Protein AF-G6E719-F1 (afdb_monomer)

pLDDT: mean 79.81, std 14.99, range [43.53, 97.94]

Foldseek 3Di:
DDDDPVVVVVVVVVVVVVVVVVVVVVVVVVVVVVVVVVVVVVVVVVVVVVVCCCVVVDPPCPPVNVVVLVVVCVVVDVVVSVCVVDPD

Radius of gyration: 31.12 Å; Cα contacts (8 Å, |Δi|>4): 7; chains: 1; bounding box: 60×28×82 Å

Organism: NCBI:txid1088721

Secondary structure (DSSP, 8-state):
---HHHHHHHHHHHHHHHHHHHHHHHHHHHHHHHHHHHHHHHHHHHHHHHHHHHHHH-----HHHHHHHHHHHHHH-HHHHHHHHS--

Sequence (88 aa):
MEGTNGQRKDNLMARSKPRARNALKKLREQREELDAQEAKLRDEAAAELGKVLLECGAETIEPAQLKQLIRASVTIGIDDALKRLSPA

Solvent-accessible surface area (backbone atoms only — not comparable to full-atom values): 5089 Å² total; per-residue (Å²): 143,85,78,66,69,65,63,52,51,52,54,52,52,63,55,46,54,60,50,53,51,52,50,53,50,52,54,50,54,53,47,56,52,48,55,51,50,50,54,50,52,51,53,51,50,50,52,53,50,50,48,49,46,56,73,76,60,53,78,70,74,47,72,67,56,49,51,50,51,52,51,53,26,62,76,64,34,61,71,60,39,49,56,68,76,47,76,132

Structure (mmCIF, N/CA/C/O backbone):
data_AF-G6E719-F1
#
_entry.id   AF-G6E719-F1
#
loop_
_atom_site.group_PDB
_atom_site.id
_atom_site.type_symbol
_atom_site.label_atom_id
_atom_site.label_alt_id
_atom_site.label_comp_id
_atom_site.label_asym_id
_atom_site.label_entity_id
_atom_site.label_seq_id
_atom_site.pdbx_PDB_ins_code
_atom_site.Cartn_x
_atom_site.Cartn_y
_atom_site.Cartn_z
_atom_site.occupancy
_atom_site.B_iso_or_equiv
_atom_site.auth_seq_id
_atom_site.auth_comp_id
_atom_site.auth_asym_id
_atom_site.auth_atom_id
_atom_site.pdbx_PDB_model_num
ATOM 1 N N . MET A 1 1 ? 43.875 -7.490 -56.768 1.00 43.53 1 MET A N 1
ATOM 2 C CA . MET A 1 1 ? 44.008 -7.598 -55.298 1.00 43.53 1 MET A CA 1
ATOM 3 C C . MET A 1 1 ? 42.651 -7.287 -54.688 1.00 43.53 1 MET A C 1
ATOM 5 O O . MET A 1 1 ? 42.341 -6.131 -54.446 1.00 43.53 1 MET A O 1
ATOM 9 N N . GLU A 1 2 ? 41.814 -8.303 -54.515 1.00 53.22 2 GLU A N 1
ATOM 10 C CA . GLU A 1 2 ? 40.445 -8.175 -54.005 1.00 53.22 2 GLU A CA 1
ATOM 11 C C . GLU A 1 2 ? 40.318 -9.158 -52.842 1.00 53.22 2 GLU A C 1
ATOM 13 O O . GLU A 1 2 ? 40.477 -10.358 -53.030 1.00 53.22 2 GLU A O 1
ATOM 18 N N . GLY A 1 3 ? 40.151 -8.656 -51.618 1.00 55.53 3 GLY A N 1
ATOM 19 C CA . GLY A 1 3 ? 40.115 -9.538 -50.445 1.00 55.53 3 GLY A CA 1
ATOM 20 C C . GLY A 1 3 ? 39.831 -8.884 -49.095 1.00 55.53 3 GLY A C 1
ATOM 21 O O . GLY A 1 3 ? 39.636 -9.586 -48.116 1.00 55.53 3 GLY A O 1
ATOM 22 N N . THR A 1 4 ? 39.755 -7.555 -48.988 1.00 59.94 4 THR A N 1
ATOM 23 C CA . THR A 1 4 ? 39.667 -6.889 -47.672 1.00 59.94 4 THR A CA 1
ATOM 24 C C . THR A 1 4 ? 38.264 -6.424 -47.280 1.00 59.94 4 THR A C 1
ATOM 26 O O . THR A 1 4 ? 38.045 -6.074 -46.119 1.00 59.94 4 THR A O 1
ATOM 29 N N . ASN A 1 5 ? 37.294 -6.426 -48.203 1.00 58.78 5 ASN A N 1
ATOM 30 C CA . ASN A 1 5 ? 35.972 -5.845 -47.944 1.00 58.78 5 ASN A CA 1
ATOM 31 C C . ASN A 1 5 ? 35.012 -6.814 -47.215 1.00 58.78 5 ASN A C 1
ATOM 33 O O . ASN A 1 5 ? 34.274 -6.392 -46.326 1.00 58.78 5 ASN A O 1
ATOM 37 N N . GLY A 1 6 ? 35.076 -8.119 -47.515 1.00 60.31 6 GLY A N 1
ATOM 38 C CA . GLY A 1 6 ? 34.288 -9.156 -46.825 1.00 60.31 6 GLY A CA 1
ATOM 39 C C . GLY A 1 6 ? 34.710 -9.346 -45.364 1.00 60.31 6 GLY A C 1
ATOM 40 O O . GLY A 1 6 ? 33.909 -9.162 -44.451 1.00 60.31 6 GLY A O 1
ATOM 41 N N . GLN A 1 7 ? 36.011 -9.553 -45.121 1.00 58.97 7 GLN A N 1
ATOM 42 C CA . GLN A 1 7 ? 36.556 -9.762 -43.771 1.00 58.97 7 GLN A CA 1
ATOM 43 C C . GLN A 1 7 ? 36.339 -8.569 -42.824 1.00 58.97 7 GLN A C 1
ATOM 45 O O . GLN A 1 7 ? 36.187 -8.759 -41.617 1.00 58.97 7 GLN A O 1
ATOM 50 N N . ARG A 1 8 ? 36.301 -7.328 -43.335 1.00 60.12 8 ARG A N 1
ATOM 51 C CA . ARG A 1 8 ? 36.011 -6.139 -42.512 1.00 60.12 8 ARG A CA 1
ATOM 52 C C . ARG A 1 8 ? 34.552 -6.086 -42.062 1.00 60.12 8 ARG A C 1
ATOM 54 O O . ARG A 1 8 ? 34.302 -5.767 -40.901 1.00 60.12 8 ARG A O 1
ATOM 61 N N . LYS A 1 9 ? 33.601 -6.422 -42.942 1.00 60.25 9 LYS A N 1
ATOM 6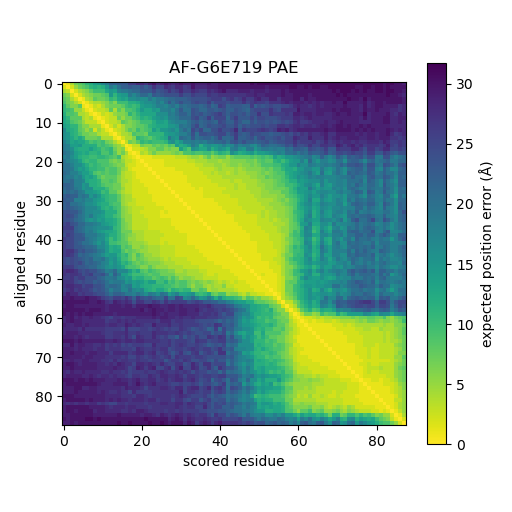2 C CA . LYS A 1 9 ? 32.165 -6.466 -42.612 1.00 60.25 9 LYS A CA 1
ATOM 63 C C . LYS A 1 9 ? 31.847 -7.561 -41.596 1.00 60.25 9 LYS A C 1
ATOM 65 O O . LYS A 1 9 ? 31.132 -7.291 -40.630 1.00 60.25 9 LYS A O 1
ATOM 70 N N . ASP A 1 10 ? 32.436 -8.742 -41.757 1.00 60.91 10 ASP A N 1
ATOM 71 C CA . ASP A 1 10 ? 32.209 -9.871 -40.850 1.00 60.91 10 ASP A CA 1
ATOM 72 C C . ASP A 1 10 ? 32.757 -9.599 -39.446 1.00 60.91 10 ASP A C 1
ATOM 74 O O . ASP A 1 10 ? 32.093 -9.882 -38.449 1.00 60.91 10 ASP A O 1
ATOM 78 N N . ASN A 1 11 ? 33.919 -8.949 -39.346 1.00 60.06 11 ASN A N 1
ATOM 79 C CA . ASN A 1 11 ? 34.519 -8.578 -38.064 1.00 60.06 11 ASN A CA 1
ATOM 80 C C . ASN A 1 11 ? 33.736 -7.444 -37.359 1.00 60.06 11 ASN A C 1
ATOM 82 O O . ASN A 1 11 ? 33.588 -7.441 -36.133 1.00 60.06 11 ASN A O 1
ATOM 86 N N . LEU A 1 12 ? 33.151 -6.509 -38.122 1.00 60.69 12 LEU A N 1
ATOM 87 C CA . LEU A 1 12 ? 32.244 -5.481 -37.590 1.00 60.69 12 LEU A CA 1
ATOM 88 C C . LEU A 1 12 ? 30.945 -6.104 -37.047 1.00 60.69 12 LEU A C 1
ATOM 90 O O . LEU A 1 12 ? 30.516 -5.804 -35.930 1.00 60.69 12 LEU A O 1
ATOM 94 N N . MET A 1 13 ? 30.351 -7.025 -37.812 1.00 60.03 13 MET A N 1
ATOM 95 C CA . MET A 1 13 ? 29.145 -7.763 -37.429 1.00 60.03 13 MET A CA 1
ATOM 96 C C . MET A 1 13 ? 29.391 -8.656 -36.205 1.00 60.03 13 MET A C 1
ATOM 98 O O . MET A 1 13 ? 28.575 -8.653 -35.279 1.00 60.03 13 MET A O 1
ATOM 102 N N . ALA A 1 14 ? 30.536 -9.340 -36.144 1.00 59.50 14 ALA A N 1
ATOM 103 C CA . ALA A 1 14 ? 30.949 -10.170 -35.013 1.00 59.50 14 ALA A CA 1
ATOM 104 C C . ALA A 1 14 ? 31.124 -9.368 -33.713 1.00 59.50 14 ALA A C 1
ATOM 106 O O . ALA A 1 14 ? 30.852 -9.891 -32.637 1.00 59.50 14 A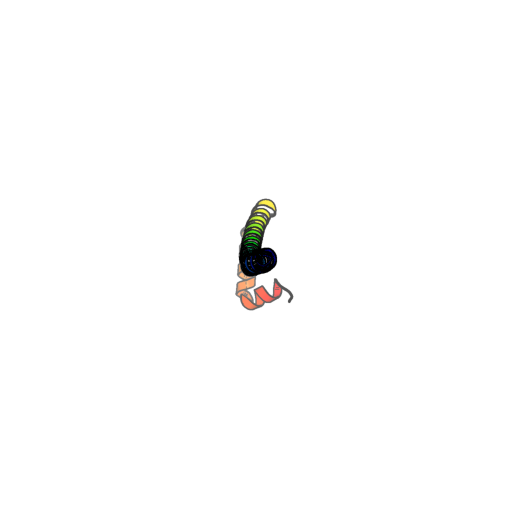LA A O 1
ATOM 107 N N .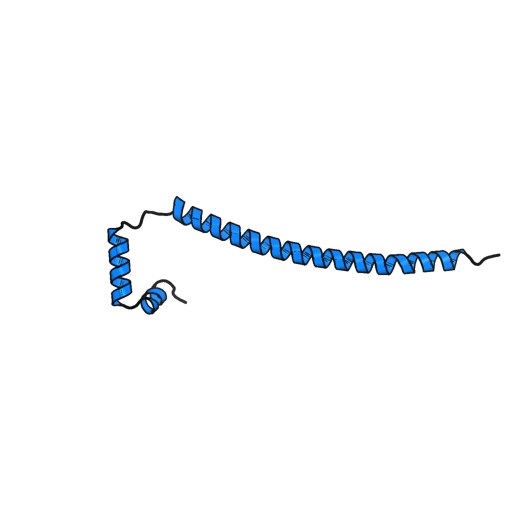 ARG A 1 15 ? 31.511 -8.087 -33.790 1.00 60.38 15 ARG A N 1
ATOM 108 C CA . ARG A 1 15 ? 31.592 -7.185 -32.625 1.00 60.38 15 ARG A CA 1
ATOM 109 C C . ARG A 1 15 ? 30.252 -6.538 -32.255 1.00 60.38 15 ARG A C 1
ATOM 111 O O . ARG A 1 15 ? 30.030 -6.231 -31.083 1.00 60.38 15 ARG A O 1
ATOM 118 N N . SER A 1 16 ? 29.351 -6.343 -33.219 1.00 64.19 16 SER A N 1
ATOM 119 C CA . SER A 1 16 ? 28.040 -5.710 -32.996 1.00 64.19 16 SER A CA 1
ATOM 120 C C . SER A 1 16 ? 27.035 -6.618 -32.270 1.00 64.19 16 SER A C 1
ATOM 122 O O . SER A 1 16 ? 26.340 -6.160 -31.365 1.00 64.19 16 SER A O 1
ATOM 124 N N . LYS A 1 17 ? 27.002 -7.921 -32.588 1.00 65.56 17 LYS A N 1
ATOM 125 C CA . LYS A 1 17 ? 26.042 -8.880 -32.007 1.00 65.56 17 LYS A CA 1
ATOM 126 C C . LYS A 1 17 ? 26.238 -9.098 -30.494 1.00 65.56 17 LYS A C 1
ATOM 128 O O . LYS A 1 17 ? 25.248 -9.030 -29.763 1.00 65.56 17 LYS A O 1
ATOM 133 N N . PRO A 1 18 ? 27.470 -9.278 -29.971 1.00 71.62 18 PRO A N 1
ATOM 134 C CA . PRO A 1 18 ? 27.710 -9.349 -28.529 1.00 71.62 18 PRO A CA 1
ATOM 135 C C . PRO A 1 18 ? 27.379 -8.037 -27.812 1.00 71.62 18 PRO A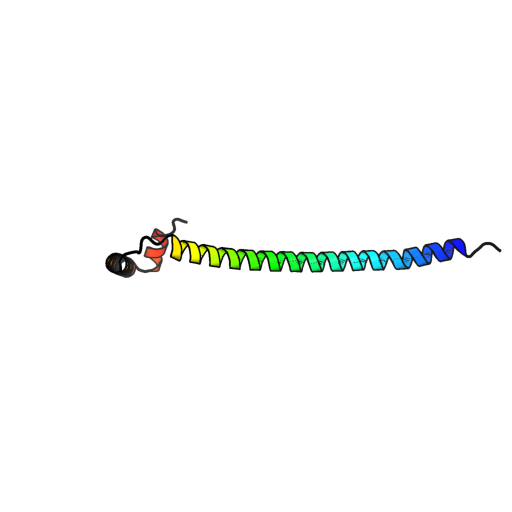 C 1
ATOM 137 O O . PRO A 1 18 ? 26.829 -8.065 -26.714 1.00 71.62 18 PRO A O 1
ATOM 140 N N . ARG A 1 19 ? 27.647 -6.880 -28.440 1.00 80.25 19 ARG A N 1
ATOM 141 C CA . ARG A 1 19 ? 27.271 -5.566 -27.890 1.00 80.25 19 ARG A CA 1
ATOM 142 C C . ARG A 1 19 ? 25.756 -5.404 -27.785 1.00 80.25 19 AR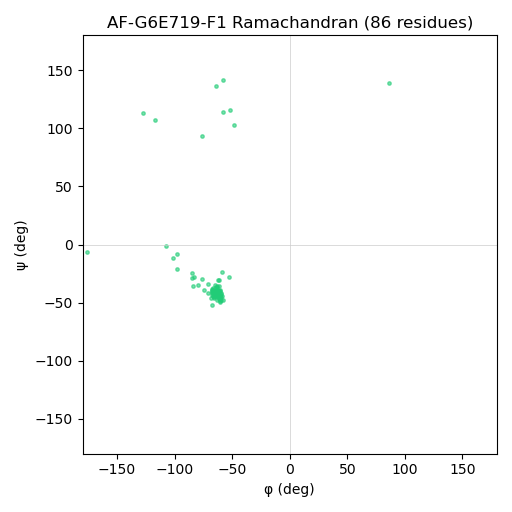G A C 1
ATOM 144 O O . ARG A 1 19 ? 25.283 -4.979 -26.738 1.00 80.25 19 ARG A O 1
ATOM 151 N N . ALA A 1 20 ? 25.006 -5.797 -28.814 1.00 81.69 20 ALA A N 1
ATOM 152 C CA . ALA A 1 20 ? 23.545 -5.761 -28.799 1.00 81.69 20 ALA A CA 1
ATOM 153 C C . ALA A 1 20 ? 22.958 -6.693 -27.726 1.00 81.69 20 ALA A C 1
ATOM 155 O O . ALA A 1 20 ? 22.070 -6.294 -26.976 1.00 81.69 20 ALA A O 1
ATOM 156 N N . ARG A 1 21 ? 23.504 -7.910 -27.582 1.00 86.69 21 ARG A N 1
ATOM 157 C CA . ARG A 1 21 ? 23.092 -8.850 -26.527 1.00 86.69 21 ARG A CA 1
ATOM 158 C C . ARG A 1 21 ? 23.373 -8.302 -25.127 1.00 86.69 21 ARG A C 1
ATOM 160 O O . ARG A 1 21 ? 22.520 -8.415 -24.252 1.00 86.69 21 ARG A O 1
ATOM 167 N N . ASN A 1 22 ? 24.541 -7.697 -24.917 1.00 88.94 22 ASN A N 1
ATOM 168 C CA . ASN A 1 22 ? 24.899 -7.096 -23.633 1.00 88.94 22 ASN A CA 1
ATOM 169 C C . ASN A 1 22 ? 24.034 -5.869 -23.316 1.00 88.94 22 ASN A C 1
ATOM 171 O O . ASN A 1 22 ? 23.630 -5.702 -22.171 1.00 88.94 22 ASN A O 1
ATOM 175 N N . ALA A 1 23 ? 23.715 -5.041 -24.315 1.00 90.25 23 ALA A N 1
ATOM 176 C CA . ALA A 1 23 ? 22.796 -3.916 -24.150 1.00 90.25 23 ALA A CA 1
ATOM 177 C C . ALA A 1 23 ? 21.389 -4.394 -23.765 1.00 90.25 23 ALA A C 1
ATOM 179 O O . ALA A 1 23 ? 20.803 -3.872 -22.824 1.00 90.25 23 ALA A O 1
ATOM 180 N N . LEU A 1 24 ? 20.885 -5.444 -24.422 1.00 91.31 24 LEU A N 1
ATOM 181 C CA . LEU A 1 24 ? 19.594 -6.037 -24.079 1.00 91.31 24 LEU A CA 1
ATOM 182 C C . LEU A 1 24 ? 19.587 -6.640 -22.668 1.00 91.31 24 LEU A C 1
ATOM 184 O O . LEU A 1 24 ? 18.594 -6.513 -21.960 1.00 91.31 24 LEU A O 1
ATOM 188 N N . LYS A 1 25 ? 20.685 -7.282 -22.249 1.00 94.81 25 LYS A N 1
ATOM 189 C CA . LYS A 1 25 ? 20.826 -7.799 -20.881 1.00 94.81 25 LYS A CA 1
ATOM 190 C C . LYS A 1 25 ? 20.736 -6.665 -19.853 1.00 94.81 25 LYS A C 1
ATOM 192 O O . LYS A 1 25 ? 19.914 -6.753 -18.953 1.00 94.81 25 LYS A O 1
ATOM 197 N N . LYS A 1 26 ? 21.494 -5.583 -20.055 1.00 94.19 26 LYS A N 1
ATOM 198 C CA . LYS A 1 26 ? 21.457 -4.400 -19.180 1.00 94.19 26 LYS A CA 1
ATOM 199 C C . LYS A 1 26 ? 20.072 -3.759 -19.110 1.00 94.19 26 LYS A C 1
ATOM 201 O O . LYS A 1 26 ? 19.633 -3.391 -18.033 1.00 94.19 26 LYS A O 1
ATOM 206 N N . LEU A 1 27 ? 19.371 -3.657 -20.240 1.00 95.62 27 LEU A N 1
ATOM 207 C CA . LEU A 1 27 ? 18.009 -3.115 -20.267 1.00 95.62 27 LEU A CA 1
ATOM 208 C C . LEU A 1 27 ? 17.024 -3.964 -19.453 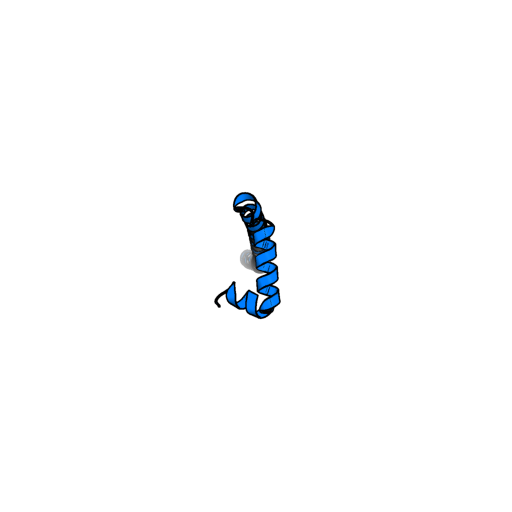1.00 95.62 27 LEU A C 1
ATOM 210 O O . LEU A 1 27 ? 16.117 -3.416 -18.838 1.00 95.62 27 LEU A O 1
ATOM 214 N N . ARG A 1 28 ? 17.187 -5.292 -19.445 1.00 95.62 28 ARG A N 1
ATOM 215 C CA . ARG A 1 28 ? 16.354 -6.181 -18.620 1.00 95.62 28 ARG A CA 1
ATOM 216 C C . ARG A 1 28 ? 16.633 -5.992 -17.135 1.00 95.62 28 ARG A C 1
ATOM 218 O O . ARG A 1 28 ? 15.688 -5.818 -16.384 1.00 95.62 28 ARG A O 1
ATOM 225 N N . GLU A 1 29 ? 17.907 -5.941 -16.756 1.00 97.06 29 GLU A N 1
ATOM 226 C CA . GLU A 1 29 ? 18.323 -5.683 -15.370 1.00 97.06 29 GLU A CA 1
ATOM 227 C C . GLU A 1 29 ? 17.783 -4.329 -14.873 1.00 97.06 29 GLU A C 1
ATOM 229 O O . GLU A 1 29 ? 17.209 -4.250 -13.794 1.00 97.06 29 GLU A O 1
ATOM 234 N N . GLN A 1 30 ? 17.873 -3.278 -15.697 1.00 97.06 30 GLN A N 1
ATOM 235 C CA . GLN A 1 30 ? 17.309 -1.962 -15.374 1.00 97.06 30 GLN A CA 1
ATOM 236 C C . GLN A 1 30 ? 15.786 -1.985 -15.228 1.00 97.06 30 GLN A C 1
ATOM 238 O O . GLN A 1 30 ? 15.241 -1.274 -14.391 1.00 97.06 30 GLN A O 1
ATOM 243 N N . ARG A 1 31 ? 15.086 -2.785 -16.039 1.00 97.56 31 ARG A N 1
ATOM 244 C CA . ARG A 1 31 ? 13.634 -2.927 -15.922 1.00 97.56 31 ARG A CA 1
ATOM 245 C C . ARG A 1 31 ? 13.244 -3.613 -14.615 1.00 97.56 31 ARG A C 1
ATOM 247 O O . ARG A 1 31 ? 12.348 -3.129 -13.943 1.00 97.56 31 ARG A O 1
ATOM 254 N N . GLU A 1 32 ? 13.938 -4.687 -14.249 1.00 97.94 32 GLU A N 1
ATOM 255 C CA . GLU A 1 32 ? 13.710 -5.390 -12.980 1.00 97.94 32 GLU A CA 1
ATOM 256 C C . GLU A 1 32 ? 13.958 -4.470 -11.773 1.00 97.94 32 GLU A C 1
ATOM 258 O O . GLU A 1 32 ? 13.186 -4.480 -10.815 1.00 97.94 32 GLU A O 1
ATOM 263 N N . GLU A 1 33 ? 14.993 -3.626 -11.833 1.00 97.56 33 GLU A N 1
ATOM 264 C CA . GLU A 1 33 ? 15.264 -2.625 -10.798 1.00 97.56 33 GLU A CA 1
ATOM 265 C C . GLU A 1 33 ? 14.149 -1.571 -10.702 1.00 97.56 33 GLU A C 1
ATOM 267 O O . GLU A 1 33 ? 13.708 -1.243 -9.599 1.00 97.56 33 GLU A O 1
ATOM 272 N N . LEU A 1 34 ? 13.660 -1.068 -11.840 1.00 97.94 34 LEU A N 1
ATOM 273 C CA . LEU A 1 34 ? 12.552 -0.110 -11.874 1.00 97.94 34 LEU A CA 1
ATOM 274 C C . LEU A 1 34 ? 11.248 -0.716 -11.346 1.00 97.94 34 LEU A C 1
ATOM 276 O O . LEU A 1 34 ? 10.564 -0.061 -10.566 1.00 97.94 34 LEU A O 1
ATOM 280 N N . ASP A 1 35 ? 10.933 -1.961 -11.709 1.00 97.94 35 ASP A N 1
ATOM 281 C CA . ASP A 1 35 ? 9.739 -2.661 -11.221 1.00 97.94 35 ASP A CA 1
ATOM 282 C C . ASP A 1 35 ? 9.790 -2.816 -9.683 1.00 97.94 35 ASP A C 1
ATOM 284 O O . ASP A 1 35 ? 8.790 -2.610 -8.990 1.00 97.94 35 ASP A O 1
ATOM 288 N N . ALA A 1 36 ? 10.970 -3.111 -9.121 1.00 97.62 36 ALA A N 1
ATOM 289 C CA . ALA A 1 36 ? 11.166 -3.190 -7.672 1.00 97.62 36 ALA A CA 1
ATOM 290 C C . ALA A 1 36 ? 11.026 -1.823 -6.978 1.00 97.62 36 ALA A C 1
ATOM 292 O O . ALA A 1 36 ? 10.425 -1.727 -5.904 1.00 97.62 36 ALA A O 1
ATOM 293 N N . GLN A 1 37 ? 11.563 -0.760 -7.582 1.00 97.69 37 GLN A N 1
ATOM 294 C CA . GLN A 1 37 ? 11.414 0.603 -7.064 1.00 97.69 37 GLN A CA 1
ATOM 295 C C . GLN A 1 37 ? 9.958 1.071 -7.118 1.00 97.69 37 GLN A C 1
ATOM 297 O O . GLN A 1 37 ? 9.481 1.673 -6.160 1.00 97.69 37 GLN A O 1
ATOM 302 N N . GLU A 1 38 ? 9.237 0.765 -8.197 1.00 97.75 38 GLU A N 1
ATOM 303 C CA . GLU A 1 38 ? 7.818 1.083 -8.324 1.00 97.75 38 GLU A CA 1
ATOM 304 C C . GLU A 1 38 ? 6.991 0.382 -7.244 1.00 97.75 38 GLU A C 1
ATOM 306 O O . GLU A 1 38 ? 6.163 1.027 -6.602 1.00 97.75 38 GLU A O 1
ATOM 311 N N . ALA A 1 39 ? 7.229 -0.912 -7.006 1.00 97.44 39 ALA A N 1
ATOM 312 C CA . ALA A 1 39 ? 6.543 -1.649 -5.948 1.00 97.44 39 ALA A CA 1
ATOM 313 C C . ALA A 1 39 ? 6.766 -0.992 -4.577 1.00 97.44 39 ALA A C 1
ATOM 315 O O . ALA A 1 39 ? 5.805 -0.703 -3.867 1.00 97.44 39 ALA A O 1
ATOM 316 N N . LYS A 1 40 ? 8.020 -0.653 -4.258 1.00 97.38 40 LYS A N 1
ATOM 317 C CA . LYS A 1 40 ? 8.364 0.034 -3.010 1.00 97.38 40 LYS A CA 1
ATOM 318 C C . LYS A 1 40 ? 7.672 1.396 -2.881 1.00 97.38 40 LYS A C 1
ATOM 320 O O . LYS A 1 40 ? 7.101 1.691 -1.837 1.00 97.38 40 LYS A O 1
ATOM 325 N N . LEU A 1 41 ? 7.697 2.215 -3.933 1.00 97.81 41 LEU A N 1
ATOM 326 C CA . LEU A 1 41 ? 7.059 3.535 -3.927 1.00 97.81 41 LEU A CA 1
ATOM 327 C C . LEU A 1 41 ? 5.535 3.438 -3.788 1.00 97.81 41 LEU A C 1
ATOM 329 O O . LEU A 1 41 ? 4.923 4.285 -3.143 1.00 97.81 41 LEU A O 1
ATOM 333 N N . ARG A 1 42 ? 4.910 2.408 -4.370 1.00 96.75 42 ARG A N 1
ATOM 334 C CA . ARG A 1 42 ? 3.475 2.146 -4.195 1.00 96.75 42 ARG A CA 1
ATOM 335 C C . ARG A 1 42 ? 3.139 1.771 -2.754 1.00 96.75 42 ARG A C 1
ATOM 337 O O . ARG A 1 42 ? 2.152 2.285 -2.234 1.00 96.75 42 ARG A O 1
ATOM 344 N N . ASP A 1 43 ? 3.951 0.934 -2.114 1.00 95.62 43 ASP A N 1
ATOM 345 C CA . ASP A 1 43 ? 3.766 0.566 -0.705 1.00 95.62 43 ASP A CA 1
ATOM 346 C C . ASP A 1 43 ? 3.920 1.786 0.218 1.00 95.62 43 ASP A C 1
ATOM 348 O O . ASP A 1 43 ? 3.098 2.007 1.109 1.00 95.62 43 ASP A O 1
ATOM 352 N N . GLU A 1 44 ? 4.933 2.621 -0.030 1.00 95.44 44 GLU A N 1
ATOM 353 C CA . GLU A 1 44 ? 5.152 3.873 0.704 1.00 95.44 44 GLU A CA 1
ATOM 354 C C . GLU A 1 44 ? 3.974 4.843 0.523 1.00 95.44 44 GLU A C 1
ATOM 356 O O . GLU A 1 44 ? 3.424 5.337 1.509 1.00 95.44 44 GLU A O 1
ATOM 361 N N . ALA A 1 45 ? 3.509 5.043 -0.713 1.00 92.69 45 ALA A N 1
ATOM 362 C CA . ALA A 1 45 ? 2.350 5.885 -0.998 1.00 92.69 45 ALA A CA 1
ATOM 363 C C . ALA A 1 45 ? 1.067 5.355 -0.336 1.00 92.69 45 ALA A C 1
ATOM 365 O O . ALA A 1 45 ? 0.271 6.138 0.179 1.00 92.69 45 ALA A O 1
ATOM 366 N N . ALA A 1 46 ? 0.858 4.035 -0.310 1.00 88.44 46 ALA A N 1
ATOM 367 C CA . ALA A 1 46 ? -0.281 3.430 0.374 1.00 88.44 46 ALA A CA 1
ATOM 368 C C . ALA A 1 46 ? -0.234 3.675 1.892 1.00 88.44 46 ALA A C 1
ATOM 370 O O . ALA A 1 46 ? -1.265 3.979 2.495 1.00 88.44 46 ALA A O 1
ATOM 371 N N . ALA A 1 47 ? 0.950 3.596 2.506 1.00 84.19 47 ALA A N 1
ATOM 372 C CA . ALA A 1 47 ? 1.132 3.894 3.924 1.00 84.19 47 ALA A CA 1
ATOM 373 C C . ALA A 1 47 ? 0.866 5.375 4.241 1.00 84.19 47 ALA A C 1
ATOM 375 O O . ALA A 1 47 ? 0.162 5.685 5.206 1.00 84.19 47 ALA A O 1
ATOM 376 N N . GLU A 1 48 ? 1.379 6.291 3.416 1.00 88.94 48 GLU A N 1
ATOM 377 C CA . GLU A 1 48 ? 1.135 7.728 3.568 1.00 88.94 48 GLU A CA 1
ATOM 378 C C . GLU A 1 48 ? -0.341 8.078 3.378 1.00 88.94 48 GLU A C 1
ATOM 380 O O . GLU A 1 48 ? -0.911 8.793 4.201 1.00 88.94 48 GLU A O 1
ATOM 385 N N . LEU A 1 49 ? -0.995 7.523 2.356 1.00 79.75 49 LEU A N 1
ATOM 386 C CA . LEU A 1 49 ? -2.433 7.693 2.150 1.00 79.75 49 LEU A CA 1
ATOM 387 C C . LEU A 1 49 ? -3.241 7.114 3.313 1.00 79.75 49 LEU A C 1
ATOM 389 O O . LEU A 1 49 ? -4.193 7.748 3.755 1.00 79.75 49 LEU A O 1
ATOM 393 N N . GLY A 1 50 ? -2.851 5.959 3.855 1.00 79.00 50 GLY A N 1
ATOM 394 C CA . GLY A 1 50 ? -3.464 5.393 5.056 1.00 79.00 50 GLY A CA 1
ATOM 395 C C . GLY A 1 50 ? -3.349 6.330 6.260 1.00 79.00 50 GLY A C 1
ATOM 396 O O . GLY A 1 50 ? -4.331 6.553 6.965 1.00 79.00 50 GLY A O 1
ATOM 397 N N . LYS A 1 51 ? -2.181 6.950 6.456 1.00 79.50 51 LYS A N 1
ATOM 398 C CA . LYS A 1 51 ? -1.972 7.960 7.498 1.00 79.50 51 LYS A CA 1
ATOM 399 C C . LYS A 1 51 ? -2.851 9.191 7.274 1.00 79.50 51 LYS A C 1
ATOM 401 O O . LYS A 1 51 ? -3.541 9.602 8.198 1.00 79.50 51 LYS A O 1
ATOM 406 N N . VAL A 1 52 ? -2.887 9.729 6.056 1.00 77.06 52 VAL A N 1
ATOM 407 C CA . VAL A 1 52 ? -3.750 10.866 5.701 1.00 77.06 52 VAL A CA 1
ATOM 408 C C . VAL A 1 52 ? -5.224 10.517 5.895 1.00 77.06 52 VAL A C 1
ATOM 410 O O . VAL A 1 52 ? -5.972 11.341 6.392 1.00 77.06 52 VAL A O 1
ATOM 413 N N . LEU A 1 53 ? -5.669 9.302 5.576 1.00 67.31 53 LEU A N 1
ATOM 414 C CA . LEU A 1 53 ? -7.048 8.872 5.830 1.00 67.31 53 LEU A CA 1
ATOM 415 C C . LEU A 1 53 ? -7.361 8.770 7.326 1.00 67.31 53 LEU A C 1
ATOM 417 O O . LEU A 1 53 ? -8.454 9.144 7.737 1.00 67.31 53 LEU A O 1
ATOM 421 N N . LEU A 1 54 ? -6.416 8.315 8.148 1.00 67.75 54 LEU A N 1
ATOM 422 C CA . LEU A 1 54 ? -6.572 8.329 9.605 1.00 67.75 54 LEU A CA 1
ATOM 423 C C . LEU A 1 54 ? -6.586 9.760 10.164 1.00 67.75 54 LEU A C 1
ATOM 425 O O . LEU A 1 54 ? -7.359 10.056 11.069 1.00 67.75 54 LEU A O 1
ATOM 429 N N . GLU A 1 55 ? -5.755 10.648 9.622 1.00 68.19 55 GLU A N 1
ATOM 430 C CA . GLU A 1 55 ? -5.611 12.033 10.086 1.00 68.19 55 GLU A CA 1
ATOM 431 C C . GLU A 1 55 ? -6.728 12.958 9.575 1.00 68.19 55 GLU A C 1
ATOM 433 O O . GLU A 1 55 ? -7.159 13.856 10.294 1.00 68.19 55 GLU A O 1
ATOM 438 N N . CYS A 1 56 ? -7.222 12.742 8.354 1.00 66.25 56 CYS A N 1
ATOM 439 C CA . CYS A 1 56 ? -8.268 13.544 7.714 1.00 66.25 56 CYS A CA 1
ATOM 440 C C . CYS A 1 56 ? -9.670 12.928 7.834 1.00 66.25 56 CYS A C 1
ATOM 442 O O . CYS A 1 56 ? -10.651 13.649 7.671 1.00 66.25 56 CYS A O 1
ATOM 444 N N . GLY A 1 57 ? -9.779 11.619 8.080 1.00 58.50 57 GLY A N 1
ATOM 445 C CA . GLY A 1 57 ? -11.041 10.872 8.122 1.00 58.50 57 GLY A CA 1
ATOM 446 C C . GLY A 1 57 ? -11.499 10.441 9.516 1.00 58.50 57 GLY A C 1
ATOM 447 O O . GLY A 1 57 ? -12.565 9.841 9.633 1.00 58.50 57 GLY A O 1
ATOM 448 N N . ALA A 1 58 ? -10.751 10.737 10.581 1.00 53.88 58 ALA A N 1
ATOM 449 C CA . ALA A 1 58 ? -11.232 10.472 11.928 1.00 53.88 58 ALA A CA 1
ATOM 450 C C . ALA A 1 58 ? -12.267 11.528 12.344 1.00 53.88 58 ALA A C 1
ATOM 452 O O . ALA A 1 58 ? -11.953 12.537 12.974 1.00 53.88 58 ALA A O 1
ATOM 453 N N . GLU A 1 59 ? -13.539 11.208 12.117 1.00 60.34 59 GLU A N 1
ATOM 454 C CA . GLU A 1 59 ? -14.459 11.263 13.248 1.00 60.34 59 GLU A CA 1
ATOM 455 C C . GLU A 1 59 ? -13.763 10.509 14.387 1.00 60.34 59 GLU A C 1
ATOM 457 O O . GLU A 1 59 ? -13.585 9.290 14.341 1.00 60.34 59 GLU A O 1
ATOM 462 N N . THR A 1 60 ? -13.209 11.252 15.340 1.00 66.88 60 THR A N 1
ATOM 463 C CA . THR A 1 60 ? -12.517 10.687 16.492 1.00 66.88 60 THR A CA 1
ATOM 464 C C . THR A 1 60 ? -13.438 9.663 17.140 1.00 66.88 60 THR A C 1
ATOM 466 O O . THR A 1 60 ? -14.495 10.034 17.647 1.00 66.88 60 THR A O 1
ATOM 469 N N . ILE A 1 61 ? -13.050 8.380 17.148 1.00 69.69 61 ILE A N 1
ATOM 470 C CA . ILE A 1 61 ? -13.687 7.422 18.055 1.00 69.69 61 ILE A CA 1
ATOM 471 C C . ILE A 1 61 ? -13.477 7.992 19.449 1.00 69.69 61 ILE A C 1
ATOM 473 O O . ILE A 1 61 ? -12.344 8.092 19.929 1.00 69.69 61 ILE A O 1
ATOM 477 N N . GLU A 1 62 ? -14.574 8.374 20.093 1.00 78.62 62 GLU A N 1
ATOM 478 C CA . GLU A 1 62 ? -14.507 8.938 21.427 1.00 78.62 62 GLU A CA 1
ATOM 479 C C . GLU A 1 62 ? -13.831 7.928 22.365 1.00 78.62 62 GLU A C 1
ATOM 481 O O . GLU A 1 62 ? -14.114 6.724 22.285 1.00 78.62 62 GLU A O 1
ATOM 486 N N . PRO A 1 63 ? -12.979 8.358 23.312 1.00 78.25 63 PRO A N 1
ATOM 487 C CA . PRO A 1 63 ? -12.289 7.439 24.216 1.00 78.25 63 PRO A CA 1
ATOM 488 C C . PRO A 1 63 ? -13.232 6.473 24.953 1.00 78.25 63 PRO A C 1
ATOM 490 O O . PRO A 1 63 ? -12.842 5.360 25.308 1.00 78.25 63 PRO A O 1
ATOM 493 N N . ALA A 1 64 ? -14.487 6.874 25.178 1.00 81.38 64 ALA A N 1
ATOM 494 C CA . ALA A 1 64 ? -15.526 6.016 25.740 1.00 81.38 64 ALA A CA 1
ATOM 495 C C . ALA A 1 64 ? -15.932 4.872 24.794 1.00 81.38 64 ALA A C 1
ATOM 497 O O . ALA A 1 64 ? -16.041 3.726 25.235 1.00 81.38 64 ALA A O 1
ATOM 498 N N . GLN A 1 65 ? -16.102 5.167 23.505 1.00 80.50 65 GLN A N 1
ATOM 499 C CA . GLN A 1 65 ? -16.432 4.187 22.471 1.00 80.50 65 GLN A CA 1
ATOM 500 C C . GLN A 1 65 ? -15.263 3.223 22.246 1.00 80.50 65 GLN A C 1
ATOM 502 O O . GLN A 1 65 ? -15.474 2.013 22.210 1.00 80.50 65 GLN A O 1
ATOM 507 N N . LEU A 1 66 ? -14.021 3.725 22.229 1.00 83.81 66 LEU A N 1
ATOM 508 C CA . LEU A 1 66 ? -12.831 2.873 22.144 1.00 83.81 66 LEU A CA 1
ATOM 509 C C . LEU A 1 66 ? -12.737 1.916 23.343 1.00 83.81 66 LEU A C 1
ATOM 511 O O . LEU A 1 66 ? -12.498 0.721 23.172 1.00 83.81 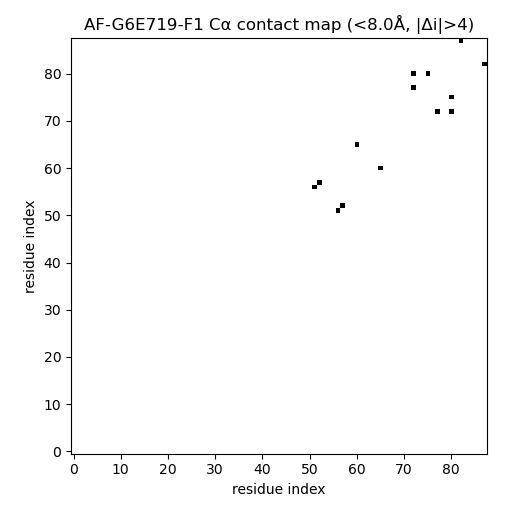66 LEU A O 1
ATOM 515 N N . LYS A 1 67 ? -12.988 2.403 24.568 1.00 85.06 67 LYS A N 1
ATOM 516 C CA . LYS A 1 67 ? -13.027 1.550 25.771 1.00 85.06 67 LYS A CA 1
ATOM 517 C C . LYS A 1 67 ? -14.121 0.487 25.696 1.00 85.06 67 LYS A C 1
ATOM 519 O O . LYS A 1 67 ? -13.891 -0.641 26.130 1.00 85.06 67 LYS A O 1
ATOM 524 N N . GLN A 1 68 ? -15.305 0.831 25.191 1.00 87.12 68 GLN A N 1
ATOM 525 C CA . GLN A 1 68 ? -16.397 -0.129 25.015 1.00 87.12 68 GLN A CA 1
ATOM 526 C C . GLN A 1 68 ? -16.044 -1.194 23.978 1.00 87.12 68 GLN A C 1
ATOM 528 O O . GLN A 1 68 ? -16.255 -2.376 24.244 1.00 87.12 68 GLN A O 1
ATOM 533 N N . LEU A 1 69 ? -15.439 -0.792 22.860 1.00 87.12 69 LEU A N 1
ATOM 534 C CA . LEU A 1 69 ? -14.977 -1.707 21.824 1.00 87.12 69 LEU A CA 1
ATOM 535 C C . LEU A 1 69 ? -13.937 -2.688 22.380 1.00 87.12 69 LEU A C 1
ATOM 537 O O . LEU A 1 69 ? -14.103 -3.894 22.240 1.00 87.12 69 LEU A O 1
ATOM 541 N N . ILE A 1 70 ? -12.921 -2.193 23.097 1.00 88.31 70 ILE A N 1
ATOM 542 C CA . ILE A 1 70 ? -11.893 -3.042 23.722 1.00 88.31 70 ILE A CA 1
ATOM 543 C C . ILE A 1 70 ? -12.522 -4.027 24.714 1.00 88.31 70 ILE A C 1
ATOM 545 O O . ILE A 1 70 ? -12.190 -5.210 24.694 1.00 88.31 70 ILE A O 1
ATOM 549 N N . ARG A 1 71 ? -13.453 -3.573 25.564 1.00 91.31 71 ARG A N 1
ATOM 550 C CA . ARG A 1 71 ? -14.156 -4.458 26.507 1.00 91.31 71 ARG A CA 1
ATOM 551 C C . ARG A 1 71 ? -14.928 -5.554 25.780 1.00 91.31 71 ARG A C 1
ATOM 553 O O . ARG A 1 71 ? -14.786 -6.716 26.143 1.00 91.31 71 ARG A O 1
ATOM 560 N N . ALA A 1 72 ? -15.690 -5.192 24.750 1.00 87.75 72 ALA A N 1
ATOM 561 C CA . ALA A 1 72 ? -16.451 -6.147 23.955 1.00 87.75 72 ALA A CA 1
ATO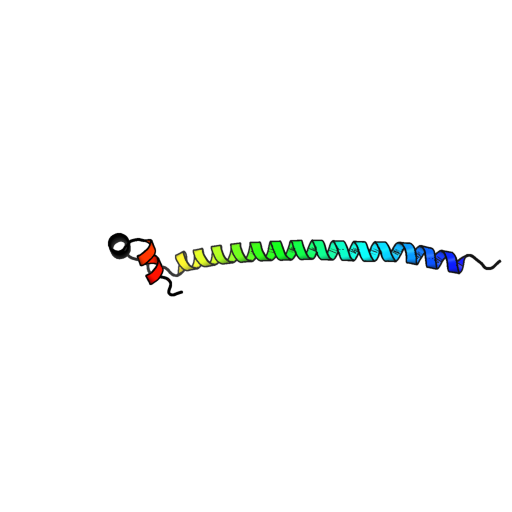M 562 C C . ALA A 1 72 ? -15.533 -7.182 23.285 1.00 87.75 72 ALA A C 1
ATOM 564 O O . ALA A 1 72 ? -15.814 -8.377 23.367 1.00 87.75 72 ALA A O 1
ATOM 565 N N . SER A 1 73 ? -14.409 -6.745 22.707 1.00 89.12 73 SER A N 1
ATOM 566 C CA . SER A 1 73 ? -13.417 -7.625 22.080 1.00 89.12 73 SER 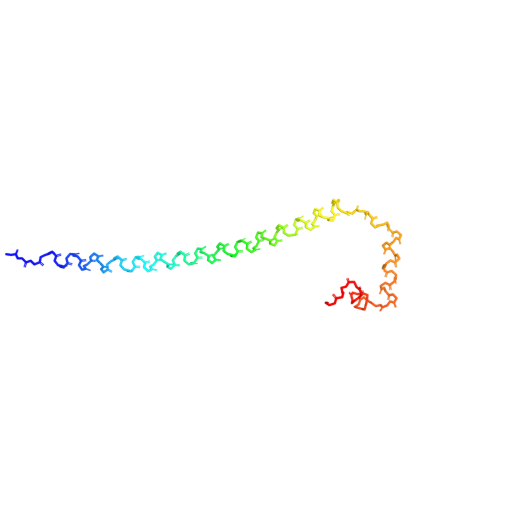A CA 1
ATOM 567 C C . SER A 1 73 ? -12.759 -8.580 23.076 1.00 89.12 73 SER A C 1
ATOM 569 O O . SER A 1 73 ? -12.568 -9.751 22.768 1.00 89.12 73 SER A O 1
ATOM 571 N N . VAL A 1 74 ? -12.449 -8.120 24.293 1.00 91.69 74 VAL A N 1
ATOM 572 C CA . VAL A 1 74 ? -11.897 -8.986 25.349 1.00 91.69 74 VAL A CA 1
ATOM 573 C C . VAL A 1 74 ? -12.926 -10.017 25.817 1.00 91.69 74 VAL A C 1
ATOM 575 O O . VAL A 1 74 ? -12.566 -11.171 26.026 1.00 91.69 74 VAL A O 1
ATOM 578 N N . THR A 1 75 ? -14.202 -9.640 25.948 1.00 93.38 75 THR A N 1
ATOM 579 C CA . THR A 1 75 ? -15.270 -10.567 26.362 1.00 93.38 75 THR A CA 1
ATOM 580 C C . THR A 1 75 ? -15.457 -11.726 25.386 1.00 93.38 75 THR A C 1
ATOM 582 O O . THR A 1 75 ? -15.755 -12.834 25.822 1.00 93.38 75 THR A O 1
ATOM 585 N N . ILE A 1 76 ? -15.288 -11.486 24.084 1.00 91.88 76 ILE A N 1
ATOM 586 C CA . ILE A 1 76 ? -15.480 -12.514 23.050 1.00 91.88 76 ILE A CA 1
ATOM 587 C C . ILE A 1 76 ? -14.175 -13.178 22.588 1.00 91.88 76 ILE A C 1
ATOM 589 O O . ILE A 1 76 ? -14.237 -14.156 21.857 1.00 91.88 76 ILE A O 1
ATOM 593 N N . GLY A 1 77 ? -13.014 -12.675 23.018 1.00 92.12 77 GLY A N 1
ATOM 594 C CA . GLY A 1 77 ? -11.700 -13.092 22.527 1.00 92.12 77 GLY A CA 1
ATOM 595 C C . GLY A 1 77 ? -11.274 -12.321 21.272 1.00 92.12 77 GLY A C 1
ATOM 596 O O . GLY A 1 77 ? -12.072 -12.076 20.369 1.00 92.12 77 GLY A O 1
ATOM 597 N N . ILE A 1 78 ? -9.994 -11.932 21.208 1.00 85.62 78 ILE A N 1
ATOM 598 C CA . ILE A 1 78 ? -9.469 -11.057 20.143 1.00 85.62 78 ILE A CA 1
ATOM 599 C C . ILE A 1 78 ? -9.618 -11.704 18.760 1.00 85.62 78 ILE A C 1
ATOM 601 O O . ILE A 1 78 ? -10.083 -11.042 17.838 1.00 85.62 78 ILE A O 1
ATOM 605 N N . ASP A 1 79 ? -9.301 -12.991 18.616 1.00 87.88 79 ASP A N 1
ATOM 606 C CA . ASP A 1 79 ? -9.383 -13.682 17.322 1.00 87.88 79 ASP A CA 1
ATOM 607 C C . ASP A 1 79 ? -10.819 -13.745 16.783 1.00 87.88 79 ASP A C 1
ATOM 609 O O . ASP A 1 79 ? -11.063 -13.527 15.595 1.00 87.88 79 ASP A O 1
ATOM 613 N N . ASP A 1 80 ? -11.797 -13.987 17.655 1.00 88.00 80 ASP A N 1
ATOM 614 C CA . ASP A 1 80 ? -13.209 -14.020 17.271 1.00 88.00 80 ASP A CA 1
ATOM 615 C C . ASP A 1 80 ? -13.785 -12.615 17.054 1.00 88.00 80 ASP A C 1
ATOM 617 O O . ASP A 1 80 ? -14.661 -12.435 16.206 1.00 88.00 80 ASP A O 1
ATOM 621 N N . ALA A 1 81 ? -13.266 -11.602 17.754 1.00 88.00 81 ALA A N 1
ATOM 622 C CA . ALA A 1 81 ? -13.565 -10.203 17.463 1.00 88.00 81 ALA A CA 1
ATOM 623 C C . ALA A 1 81 ? -13.062 -9.800 16.067 1.00 88.00 81 ALA A C 1
ATOM 625 O O . ALA A 1 81 ? -13.796 -9.163 15.312 1.00 88.00 81 ALA A O 1
ATOM 626 N N . LEU A 1 82 ? -11.852 -10.220 15.687 1.00 86.25 82 LEU A N 1
ATOM 627 C CA . LEU A 1 82 ? -11.268 -9.928 14.376 1.00 86.25 82 LEU A CA 1
ATOM 628 C C . LEU A 1 82 ? -12.054 -10.579 13.229 1.00 86.25 82 LEU A C 1
ATOM 630 O O . LEU A 1 82 ? -12.318 -9.913 12.229 1.00 86.25 82 LEU A O 1
ATOM 634 N N . LYS A 1 83 ? -12.534 -11.820 13.398 1.00 87.19 83 LYS A N 1
ATOM 635 C CA . LYS A 1 83 ? -13.426 -12.484 12.421 1.00 87.19 83 LYS A CA 1
ATOM 636 C C . LYS A 1 83 ? -14.733 -11.725 12.163 1.00 87.19 83 LYS A C 1
ATOM 638 O O . LYS A 1 83 ? -15.363 -11.934 11.134 1.00 87.19 83 LYS A O 1
ATOM 643 N N . ARG A 1 84 ? -15.182 -10.885 13.103 1.00 83.44 84 ARG A N 1
ATOM 644 C CA . ARG A 1 84 ? -16.385 -10.051 12.928 1.00 83.44 84 ARG A CA 1
ATOM 645 C C . ARG A 1 84 ? -16.100 -8.738 12.204 1.00 83.44 84 ARG A C 1
ATOM 647 O O . ARG A 1 84 ? -17.023 -8.173 11.629 1.00 83.44 84 ARG A O 1
ATOM 654 N N . LEU A 1 85 ? -14.862 -8.247 12.265 1.00 77.12 85 LEU A N 1
ATOM 655 C CA . LEU A 1 85 ? -14.446 -6.984 11.644 1.00 77.12 85 LEU A CA 1
ATOM 656 C C . LEU A 1 85 ? -14.055 -7.156 10.174 1.00 77.12 85 LEU A C 1
ATOM 658 O O . LEU A 1 85 ? -14.259 -6.238 9.386 1.00 77.12 85 LEU A O 1
ATOM 662 N N . SER A 1 86 ? -13.569 -8.339 9.805 1.00 64.62 86 SER A N 1
ATOM 663 C CA . SER A 1 86 ? -13.403 -8.744 8.412 1.00 64.62 86 SER A CA 1
ATOM 664 C C . SER A 1 86 ? -14.287 -9.956 8.128 1.00 64.62 86 SER A C 1
ATOM 666 O O . SER A 1 86 ? -13.944 -11.053 8.574 1.00 64.62 86 SER A O 1
ATOM 668 N N . PRO A 1 87 ? -15.397 -9.817 7.378 1.00 54.41 87 PRO A N 1
ATOM 669 C CA . PRO A 1 87 ? -15.920 -10.969 6.665 1.00 54.41 87 PRO A CA 1
ATOM 670 C C . PRO A 1 87 ? -14.859 -11.374 5.632 1.00 54.41 87 PRO A C 1
ATOM 672 O O . PRO A 1 87 ? -14.228 -10.506 5.029 1.00 54.41 87 PRO A O 1
ATOM 675 N N . ALA A 1 88 ? -14.613 -12.678 5.520 1.00 55.09 88 ALA A N 1
ATOM 676 C CA . ALA A 1 88 ? -13.671 -13.252 4.561 1.00 55.09 88 ALA A CA 1
ATOM 677 C C . ALA A 1 88 ? -13.855 -12.706 3.135 1.00 55.09 88 ALA A C 1
ATOM 679 O O . ALA A 1 88 ? -15.023 -12.465 2.745 1.00 55.09 88 ALA A O 1
#

Mean predicted aligned error: 15.49 Å

InterPro domains:
  IPR045496 Domain of unknown function DUF64370 [PF20031] (13-88)